Protein AF-A0A7J4SPK2-F1 (afdb_monomer_lite)

Structure (mmCIF, N/CA/C/O backbone):
data_AF-A0A7J4SPK2-F1
#
_entry.id   AF-A0A7J4SPK2-F1
#
loop_
_atom_site.group_PDB
_atom_site.id
_atom_site.type_symbol
_atom_site.label_atom_id
_atom_site.label_alt_id
_atom_site.label_comp_id
_atom_site.label_asym_id
_atom_site.label_entity_id
_atom_site.label_seq_id
_atom_site.pdbx_PDB_ins_code
_atom_site.Cartn_x
_atom_site.Cartn_y
_atom_site.Cartn_z
_atom_site.occupancy
_atom_site.B_iso_or_equiv
_atom_site.auth_seq_id
_atom_site.auth_comp_id
_atom_site.auth_asym_id
_atom_site.auth_atom_id
_atom_site.pdbx_PDB_model_num
ATOM 1 N N . MET A 1 1 ? 12.245 8.018 44.381 1.00 53.69 1 MET A N 1
ATOM 2 C CA . MET A 1 1 ? 10.822 7.625 44.460 1.00 53.69 1 MET A CA 1
ATOM 3 C C . MET A 1 1 ? 10.007 8.904 44.479 1.00 53.69 1 MET A C 1
ATOM 5 O O . MET A 1 1 ? 10.395 9.814 45.195 1.00 53.69 1 MET A O 1
ATOM 9 N N . VAL A 1 2 ? 8.989 9.027 43.628 1.00 61.72 2 VAL A N 1
ATOM 10 C CA . VAL A 1 2 ? 8.107 10.205 43.603 1.00 61.72 2 VAL A CA 1
ATOM 11 C C . VAL A 1 2 ? 6.911 9.882 44.490 1.00 61.72 2 VAL A C 1
ATOM 13 O O . VAL A 1 2 ? 6.238 8.884 44.236 1.00 61.72 2 VAL A O 1
ATOM 16 N N . ASP A 1 3 ? 6.688 10.678 45.537 1.00 76.88 3 ASP A N 1
ATOM 17 C CA . ASP A 1 3 ? 5.595 10.463 46.486 1.00 76.88 3 ASP A CA 1
ATOM 18 C C . ASP A 1 3 ? 4.239 10.537 45.793 1.00 76.88 3 ASP A C 1
ATOM 20 O O . ASP A 1 3 ? 3.969 11.432 44.985 1.00 76.88 3 ASP A O 1
ATOM 24 N N . VAL A 1 4 ? 3.369 9.598 46.154 1.00 68.81 4 VAL A N 1
ATOM 25 C CA . VAL A 1 4 ? 2.000 9.492 45.639 1.00 68.81 4 VAL A CA 1
ATOM 26 C C . VAL A 1 4 ? 1.240 10.801 45.865 1.00 68.81 4 VAL A C 1
ATOM 28 O O . VAL A 1 4 ? 0.523 11.247 44.976 1.00 68.81 4 VAL A O 1
ATOM 31 N N . ASP A 1 5 ? 1.495 11.492 46.977 1.00 70.44 5 ASP A N 1
ATOM 32 C CA . ASP A 1 5 ? 0.913 12.805 47.272 1.00 70.44 5 ASP A CA 1
ATOM 33 C C . ASP A 1 5 ? 1.397 13.910 46.326 1.00 70.44 5 ASP A C 1
ATOM 35 O O . ASP A 1 5 ? 0.628 14.799 45.950 1.00 70.44 5 ASP A O 1
ATOM 39 N N . THR A 1 6 ? 2.655 13.838 45.882 1.00 72.25 6 THR A N 1
ATOM 40 C CA . THR A 1 6 ? 3.216 14.763 44.887 1.00 72.25 6 THR A CA 1
ATOM 41 C C . THR A 1 6 ? 2.596 14.513 43.511 1.00 72.25 6 THR A C 1
ATOM 43 O O . THR A 1 6 ? 2.235 15.466 42.815 1.00 72.25 6 THR A O 1
ATOM 46 N N . ALA A 1 7 ? 2.387 13.246 43.141 1.00 72.19 7 ALA A N 1
ATOM 47 C CA . ALA A 1 7 ? 1.682 12.877 41.914 1.00 72.19 7 ALA A CA 1
ATOM 48 C C . ALA A 1 7 ? 0.198 13.295 41.950 1.00 72.19 7 ALA A C 1
ATOM 50 O O . ALA A 1 7 ? -0.318 13.851 40.974 1.00 72.19 7 ALA A O 1
ATOM 51 N N . LEU A 1 8 ? -0.477 13.113 43.093 1.00 71.56 8 LEU A N 1
ATOM 52 C CA . LEU A 1 8 ? -1.881 13.483 43.272 1.00 71.56 8 LEU A CA 1
ATOM 53 C C . LEU A 1 8 ? -2.070 15.004 43.179 1.00 71.56 8 LEU A C 1
ATOM 55 O O . LEU A 1 8 ? -2.947 15.471 42.447 1.00 71.56 8 LEU A O 1
ATOM 59 N N . LYS A 1 9 ? -1.191 15.791 43.818 1.00 69.31 9 LYS A N 1
ATOM 60 C CA . LYS A 1 9 ? -1.184 17.258 43.688 1.00 69.31 9 LYS A CA 1
ATOM 61 C C . LYS A 1 9 ? -0.916 17.710 42.254 1.00 69.31 9 LYS A C 1
ATOM 63 O O . LYS A 1 9 ? -1.617 18.592 41.764 1.00 69.31 9 LYS A O 1
ATOM 68 N N . ALA A 1 10 ? 0.047 17.107 41.556 1.00 67.44 10 ALA A N 1
ATOM 69 C CA . ALA A 1 10 ? 0.356 17.475 40.173 1.00 67.44 10 ALA A CA 1
ATOM 70 C C . ALA A 1 10 ? -0.838 17.240 39.225 1.00 67.44 10 ALA A C 1
ATOM 72 O O . ALA A 1 10 ? -1.114 18.073 38.359 1.00 67.44 10 ALA A O 1
ATOM 73 N N . SER A 1 11 ? -1.597 16.156 39.431 1.00 66.19 11 SER A N 1
ATOM 74 C CA . SER A 1 11 ? -2.802 15.863 38.643 1.00 66.19 11 SER A CA 1
ATOM 75 C C . SER A 1 11 ? -3.942 16.861 38.906 1.00 66.19 11 SER A C 1
ATOM 77 O O . SER A 1 11 ? -4.555 17.353 37.956 1.00 66.19 11 SER A O 1
ATOM 79 N N . ALA A 1 12 ? -4.153 17.257 40.168 1.00 63.56 12 ALA A N 1
ATOM 80 C CA . ALA A 1 12 ? -5.209 18.186 40.576 1.00 63.56 12 ALA A CA 1
ATOM 81 C C . ALA A 1 12 ? -5.006 19.622 40.054 1.00 63.56 12 ALA A C 1
ATOM 83 O O . ALA A 1 12 ? -5.975 20.317 39.742 1.00 63.56 12 ALA A O 1
ATOM 84 N N . TYR A 1 13 ? -3.756 20.075 39.910 1.00 58.19 13 TYR A N 1
ATOM 85 C CA . TYR A 1 13 ? -3.456 21.423 39.407 1.00 58.19 13 TYR A CA 1
ATOM 86 C C . TYR A 1 13 ? -3.408 21.531 37.873 1.00 58.19 13 TYR A C 1
ATOM 88 O O . TYR A 1 13 ? -3.443 22.645 37.347 1.00 58.19 13 TYR A O 1
ATOM 96 N N . SER A 1 14 ? -3.419 20.414 37.135 1.00 57.59 14 SER A N 1
ATOM 97 C CA . SER A 1 14 ? -3.423 20.427 35.660 1.00 57.59 14 SER A CA 1
ATOM 98 C C . SER A 1 14 ? -4.724 20.974 35.037 1.00 57.59 14 SER A C 1
ATOM 100 O O . SER A 1 14 ? -4.746 21.342 33.863 1.00 57.59 14 SER A O 1
ATOM 102 N N . GLY A 1 15 ? -5.806 21.090 35.819 1.00 56.31 15 GLY A N 1
ATOM 103 C CA . GLY A 1 15 ? -7.137 21.454 35.320 1.00 56.31 15 GLY A CA 1
ATOM 104 C C . GLY A 1 15 ? -7.486 22.949 35.283 1.00 56.31 15 GLY A C 1
ATOM 105 O O . GLY A 1 15 ? -8.535 23.292 34.742 1.00 56.31 15 GLY A O 1
ATOM 106 N N . ARG A 1 16 ? -6.678 23.862 35.854 1.00 51.88 16 ARG A N 1
ATOM 107 C CA . ARG A 1 16 ? -7.161 25.231 36.175 1.00 51.88 16 ARG A CA 1
ATOM 108 C C . ARG A 1 16 ? -6.573 26.399 35.371 1.00 51.88 16 ARG A C 1
ATOM 110 O O . ARG A 1 16 ? -6.816 27.552 35.719 1.00 51.88 16 ARG A O 1
ATOM 117 N N . LYS A 1 17 ? -5.870 26.172 34.259 1.00 52.84 17 LYS A N 1
ATOM 118 C CA . LYS A 1 17 ? -5.444 27.293 33.396 1.00 52.84 17 LYS A CA 1
ATOM 119 C C . LYS A 1 17 ? -5.520 26.970 31.904 1.00 52.84 17 LYS A C 1
ATOM 121 O O . LYS A 1 17 ? -4.520 26.648 31.279 1.00 52.84 17 LYS A O 1
ATOM 126 N N . ARG A 1 18 ? -6.704 27.161 31.311 1.00 47.62 18 ARG A N 1
ATOM 127 C CA . ARG A 1 18 ? -6.822 27.694 29.943 1.00 47.62 18 ARG A CA 1
ATOM 128 C C . ARG A 1 18 ? -8.037 28.613 29.844 1.00 47.62 18 ARG A C 1
ATOM 130 O O . ARG A 1 18 ? -9.167 28.232 30.131 1.00 47.62 18 ARG A O 1
ATOM 137 N N . SER A 1 19 ? -7.711 29.859 29.535 1.00 41.00 19 SER A N 1
ATOM 138 C CA . SER A 1 19 ? -8.572 31.022 29.395 1.00 41.00 19 SER A CA 1
ATOM 139 C C . SER A 1 19 ? -9.573 30.847 28.253 1.00 41.00 19 SER A C 1
ATOM 141 O O . SER A 1 19 ? -9.172 30.612 27.122 1.00 41.00 19 SER A O 1
ATOM 143 N N . LYS A 1 20 ? -10.859 30.944 28.597 1.00 47.88 20 LYS A N 1
ATOM 144 C CA . LYS A 1 20 ? -11.908 31.756 27.956 1.00 47.88 20 LYS A CA 1
ATOM 145 C C . LYS A 1 20 ? -11.621 32.254 26.523 1.00 47.88 20 LYS A C 1
ATOM 147 O O . LYS A 1 20 ? -11.185 33.386 26.392 1.00 47.88 20 LYS A O 1
ATOM 152 N N . GLU A 1 21 ? -11.929 31.449 25.503 1.00 46.59 21 GLU A N 1
ATOM 153 C CA . GLU A 1 21 ? -12.480 31.880 24.201 1.00 46.59 21 GLU A CA 1
ATOM 154 C C . GLU A 1 21 ? -12.894 30.649 23.366 1.00 46.59 21 GLU A C 1
ATOM 156 O O . GLU A 1 21 ? -12.322 29.573 23.526 1.00 46.59 21 GLU A O 1
ATOM 161 N N . ASP A 1 22 ? -13.899 30.838 22.512 1.00 37.50 22 ASP A N 1
ATOM 162 C CA . ASP A 1 22 ? -14.533 29.914 21.560 1.00 37.50 22 ASP A CA 1
ATOM 163 C C . ASP A 1 22 ? -15.596 28.911 22.049 1.00 37.50 22 ASP A C 1
ATOM 165 O O . ASP A 1 22 ? -15.361 27.929 22.758 1.00 37.50 22 ASP A O 1
ATOM 169 N N . GLY A 1 23 ? -16.825 29.194 21.604 1.00 46.31 23 GLY A N 1
ATOM 170 C CA . GLY A 1 23 ? -18.022 28.396 21.797 1.00 46.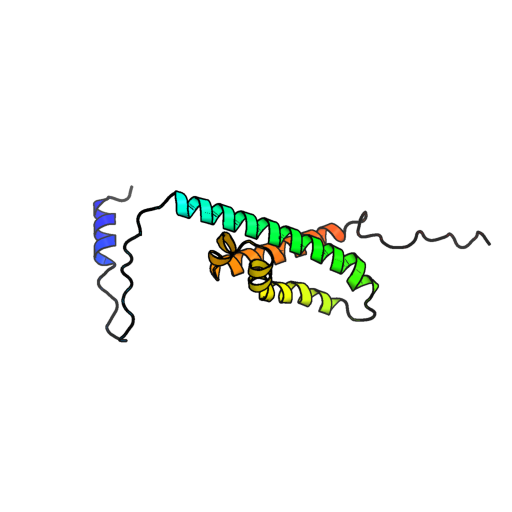31 23 GLY A CA 1
ATOM 171 C C . GLY A 1 23 ? -18.135 27.224 20.820 1.00 46.31 23 GLY A C 1
ATOM 172 O O . GLY A 1 23 ? -17.513 27.180 19.763 1.00 46.31 23 GLY A O 1
ATOM 173 N N . SER A 1 24 ? -19.025 26.294 21.171 1.00 42.41 24 SER A N 1
ATOM 174 C CA . SER A 1 24 ? -19.593 25.253 20.296 1.00 42.41 24 SER A CA 1
ATOM 175 C C . SER A 1 24 ? -18.703 24.077 19.865 1.00 42.41 24 SER A C 1
ATOM 177 O O . SER A 1 24 ? -18.846 23.555 18.764 1.00 42.41 24 SER A O 1
ATOM 179 N N . LYS A 1 25 ? -17.859 23.547 20.757 1.00 44.09 25 LYS A N 1
ATOM 180 C CA . LYS A 1 25 ? -17.482 22.126 20.661 1.00 44.09 25 LYS A CA 1
ATOM 181 C C . LYS A 1 25 ? -17.793 21.426 21.970 1.00 44.09 25 LYS A C 1
ATOM 183 O O . LYS A 1 25 ? -17.143 21.666 22.987 1.00 44.09 25 LYS A O 1
ATOM 188 N N . GLU A 1 26 ? -18.842 20.611 21.918 1.00 46.25 26 GLU A N 1
ATOM 189 C CA . GLU A 1 26 ? -19.198 19.607 22.911 1.00 46.25 26 GLU A CA 1
ATOM 190 C C . GLU A 1 26 ? -17.916 18.924 23.390 1.00 46.25 26 GLU A C 1
ATOM 192 O O . GLU A 1 26 ? -17.182 18.294 22.623 1.00 46.25 26 GLU A O 1
ATOM 197 N N . ARG A 1 27 ? -17.564 19.173 24.652 1.00 53.72 27 ARG A N 1
ATOM 198 C CA . ARG A 1 27 ? -16.381 18.587 25.268 1.00 53.72 27 ARG A CA 1
ATOM 199 C C . ARG A 1 27 ? -16.699 17.116 25.472 1.00 53.72 27 ARG A C 1
ATOM 201 O O . ARG A 1 27 ? -17.244 16.766 26.512 1.00 53.72 27 ARG A O 1
ATOM 208 N N . VAL A 1 28 ? -16.381 16.288 24.476 1.00 56.66 28 VAL A N 1
ATOM 209 C CA . VAL A 1 28 ? -16.420 14.826 24.584 1.00 56.66 28 VAL A CA 1
ATOM 210 C C . VAL A 1 28 ? -15.700 14.467 25.878 1.00 56.66 28 VAL A C 1
ATOM 212 O O . VAL A 1 28 ? -14.499 14.723 26.029 1.00 56.66 28 VAL A O 1
ATOM 215 N N . SER A 1 29 ? -16.460 13.986 26.859 1.00 55.59 29 SER A N 1
ATOM 216 C CA . SER A 1 29 ? -15.925 13.579 28.147 1.00 55.59 29 SER A CA 1
ATOM 217 C C . SER A 1 29 ? -14.867 12.517 27.884 1.00 55.59 29 SER A C 1
ATOM 219 O O . SER A 1 29 ? -15.179 11.454 27.357 1.00 55.59 29 SER A O 1
ATOM 221 N N . LYS A 1 30 ? -13.608 12.799 28.236 1.00 61.12 30 LYS A N 1
ATOM 222 C CA . LYS A 1 30 ? -12.497 11.832 28.200 1.00 61.12 30 LYS A CA 1
ATOM 223 C C . LYS A 1 30 ? -12.633 10.788 29.316 1.00 61.12 30 LYS A C 1
ATOM 225 O O . LYS A 1 30 ? -11.671 10.494 30.022 1.00 61.12 30 LYS A O 1
ATOM 230 N N . THR A 1 31 ? -13.834 10.269 29.525 1.00 63.97 31 THR A N 1
ATOM 231 C CA . THR A 1 31 ? -14.034 9.051 30.294 1.00 63.97 31 THR A CA 1
ATOM 232 C C . THR A 1 31 ? -13.430 7.955 29.432 1.00 63.97 31 THR A C 1
ATOM 234 O O . THR A 1 31 ? -13.890 7.733 28.316 1.00 63.97 31 THR A O 1
ATOM 237 N N . LEU A 1 32 ? -12.324 7.363 29.883 1.00 62.03 32 LEU A N 1
ATOM 238 C CA . LEU A 1 32 ? -11.749 6.202 29.214 1.00 62.03 32 LEU A CA 1
ATOM 239 C C . LEU A 1 32 ? -12.850 5.141 29.170 1.00 62.03 32 LEU A C 1
ATOM 241 O O . LEU A 1 32 ? -13.310 4.703 30.226 1.00 62.03 32 LEU A O 1
ATOM 245 N N . GLU A 1 33 ? -13.325 4.805 27.971 1.00 67.69 33 GLU A N 1
ATOM 246 C CA . GLU A 1 33 ? -14.287 3.720 27.817 1.00 67.69 33 GLU A CA 1
ATOM 247 C C . GLU A 1 33 ? -13.672 2.444 28.410 1.00 67.69 33 GLU A C 1
ATOM 249 O O . GLU A 1 33 ? -12.471 2.202 28.226 1.00 67.69 33 GLU A O 1
ATOM 254 N N . PRO A 1 34 ? -14.449 1.652 29.170 1.00 81.25 34 PRO A N 1
ATOM 255 C CA . PRO A 1 34 ? -13.985 0.369 29.670 1.00 81.25 34 PRO A CA 1
ATOM 256 C C . PRO A 1 34 ? -13.419 -0.474 28.525 1.00 81.25 34 PRO A C 1
ATOM 258 O O . PRO A 1 34 ? -14.015 -0.554 27.452 1.00 81.25 34 PRO A O 1
ATOM 261 N N . PHE A 1 35 ? -12.258 -1.088 28.748 1.00 82.31 35 PHE A N 1
ATOM 262 C CA . PHE A 1 35 ? -11.608 -1.918 27.739 1.00 82.31 35 PHE A CA 1
ATOM 263 C C . PHE A 1 35 ? -12.494 -3.116 27.382 1.00 82.31 35 PHE A C 1
ATOM 265 O O . PHE A 1 35 ? -12.782 -3.949 28.243 1.00 82.31 35 PHE A O 1
ATOM 272 N N . ASP A 1 36 ? -12.887 -3.211 26.113 1.00 89.56 36 ASP A N 1
ATOM 273 C CA . ASP A 1 36 ? -13.580 -4.375 25.569 1.00 89.56 36 ASP A CA 1
ATOM 274 C C . ASP A 1 36 ? -12.581 -5.296 24.838 1.00 89.56 36 ASP A C 1
ATOM 276 O O . ASP A 1 36 ? -12.066 -4.929 23.772 1.00 89.56 36 ASP A O 1
ATOM 280 N N . PRO A 1 37 ? -12.291 -6.497 25.376 1.00 89.38 37 PRO A N 1
ATOM 281 C CA . PRO A 1 37 ? -11.348 -7.427 24.762 1.00 89.38 37 PRO A CA 1
ATOM 282 C C . PRO A 1 37 ? -11.830 -7.956 23.406 1.00 89.38 37 PRO A C 1
ATOM 284 O O . PRO A 1 37 ? -10.998 -8.261 22.550 1.00 89.38 37 PRO A O 1
ATOM 287 N N . ALA A 1 38 ? -13.145 -8.059 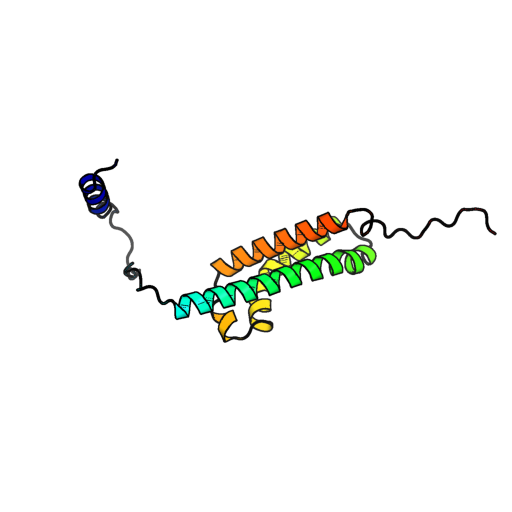23.182 1.00 90.00 38 ALA A N 1
ATOM 288 C CA . ALA A 1 38 ? -13.680 -8.561 21.920 1.00 90.00 38 ALA A CA 1
ATOM 289 C C . ALA A 1 38 ? -13.446 -7.547 20.792 1.00 90.00 38 ALA A C 1
ATOM 291 O O . ALA A 1 38 ? -12.895 -7.899 19.747 1.00 90.00 38 ALA A O 1
ATOM 292 N N . ALA A 1 39 ? -13.771 -6.274 21.036 1.00 86.94 39 ALA A N 1
ATOM 293 C CA . ALA A 1 39 ? -13.502 -5.191 20.093 1.00 86.94 39 ALA A CA 1
ATOM 294 C C . ALA A 1 39 ? -11.998 -5.009 19.818 1.00 86.94 39 ALA A C 1
ATOM 296 O O . ALA A 1 39 ? -11.595 -4.780 18.674 1.00 86.94 39 ALA A O 1
ATOM 297 N N . ALA A 1 40 ? -11.148 -5.148 20.843 1.00 87.94 40 ALA A N 1
ATOM 298 C CA . ALA A 1 40 ? -9.697 -5.090 20.676 1.00 87.94 40 ALA A CA 1
ATOM 299 C C . ALA A 1 40 ? -9.177 -6.214 19.764 1.00 87.94 40 ALA A C 1
ATOM 301 O O . ALA A 1 40 ? -8.424 -5.945 18.828 1.00 87.94 40 ALA A O 1
ATOM 302 N N . PHE A 1 41 ? -9.638 -7.450 19.975 1.00 91.31 41 PHE A N 1
ATOM 303 C CA . PHE A 1 41 ? -9.263 -8.598 19.148 1.00 91.31 41 PHE A CA 1
ATOM 304 C C . PHE A 1 41 ? -9.683 -8.430 17.681 1.00 91.31 41 PHE A C 1
ATOM 306 O O . PHE A 1 41 ? -8.910 -8.713 16.761 1.00 91.31 41 PHE A O 1
ATOM 313 N N . GLU A 1 42 ? -10.899 -7.938 17.432 1.00 91.00 42 GLU A N 1
ATOM 314 C CA . GLU A 1 42 ? -11.360 -7.681 16.065 1.00 91.00 42 GLU A CA 1
ATOM 315 C C . GLU A 1 42 ? -10.519 -6.615 15.361 1.00 91.00 42 GLU A C 1
ATOM 317 O O . GLU A 1 42 ? -10.193 -6.763 14.180 1.00 91.00 42 GLU A O 1
ATOM 322 N N . LYS A 1 43 ? -10.114 -5.576 16.096 1.00 89.12 43 LYS A N 1
ATOM 323 C CA . LYS A 1 43 ? -9.235 -4.525 15.588 1.00 89.12 43 LYS A CA 1
ATOM 324 C C . LYS A 1 43 ? -7.840 -5.047 15.259 1.00 89.12 43 LYS A C 1
ATOM 326 O O . LYS A 1 43 ? -7.318 -4.721 14.199 1.00 89.12 43 LYS A O 1
ATOM 331 N N . GLU A 1 44 ? -7.249 -5.883 16.109 1.00 91.44 44 GLU A N 1
ATOM 332 C CA . GLU A 1 44 ? -5.955 -6.517 15.822 1.00 91.44 44 GLU A CA 1
ATOM 333 C C . GLU A 1 44 ? -6.024 -7.400 14.574 1.00 91.44 44 GLU A C 1
ATOM 335 O O . GLU A 1 44 ? -5.134 -7.362 13.722 1.00 91.44 44 GLU A O 1
ATOM 340 N N . LYS A 1 45 ? -7.120 -8.149 14.411 1.00 93.19 45 LYS A N 1
ATOM 341 C CA . LYS A 1 45 ? -7.359 -8.947 13.207 1.00 93.19 45 LYS A CA 1
ATOM 342 C C . LYS A 1 45 ? -7.493 -8.068 11.962 1.00 93.19 45 LYS A C 1
ATOM 344 O O . LYS A 1 45 ? -6.937 -8.412 10.918 1.00 93.19 45 LYS A O 1
ATOM 349 N N . ALA A 1 46 ? -8.208 -6.947 12.057 1.00 91.94 46 ALA A N 1
ATOM 350 C CA . ALA A 1 46 ? -8.321 -5.979 10.969 1.00 91.94 46 ALA A CA 1
ATOM 351 C C . ALA A 1 46 ? -6.955 -5.363 10.610 1.00 91.94 46 ALA A C 1
ATOM 353 O O . ALA A 1 46 ? -6.605 -5.295 9.430 1.00 91.94 46 ALA A O 1
ATOM 354 N N . ASP A 1 47 ? -6.156 -4.989 11.614 1.00 91.00 47 ASP A N 1
ATOM 355 C CA . ASP A 1 47 ? -4.797 -4.467 11.433 1.00 91.00 47 ASP A CA 1
ATOM 356 C C . ASP A 1 47 ? -3.894 -5.517 10.757 1.00 91.00 47 ASP A C 1
ATOM 358 O O . ASP A 1 47 ? -3.161 -5.182 9.826 1.00 91.00 47 ASP A O 1
ATOM 362 N N . ALA A 1 48 ? -4.003 -6.798 11.127 1.00 93.88 48 ALA A N 1
ATOM 363 C CA . ALA A 1 48 ? -3.259 -7.886 10.489 1.00 93.88 48 ALA A CA 1
ATOM 364 C C . ALA A 1 48 ? -3.644 -8.077 9.011 1.00 93.88 48 ALA A C 1
ATOM 366 O O . ALA A 1 48 ? -2.766 -8.176 8.151 1.00 93.88 48 ALA A O 1
ATOM 367 N N . TRP A 1 49 ? -4.943 -8.076 8.689 1.00 93.69 49 TRP A N 1
ATOM 368 C CA . TRP A 1 49 ? -5.408 -8.107 7.295 1.00 93.69 49 TRP A CA 1
ATOM 369 C C . TRP A 1 49 ? -4.875 -6.918 6.499 1.00 93.69 49 TRP A C 1
ATOM 371 O O . TRP A 1 49 ? -4.406 -7.079 5.370 1.00 93.69 49 TRP A O 1
ATOM 381 N N . SER A 1 50 ? -4.902 -5.730 7.104 1.00 93.19 50 SER A N 1
ATOM 382 C CA . SER A 1 50 ? -4.355 -4.524 6.496 1.00 93.19 50 SER A CA 1
ATOM 383 C C . SER A 1 50 ? -2.857 -4.654 6.222 1.00 93.19 50 SER A C 1
ATOM 385 O O . SER A 1 50 ? -2.406 -4.274 5.144 1.00 93.19 50 SER A O 1
ATOM 387 N N . MET A 1 51 ? -2.084 -5.184 7.173 1.00 94.81 51 MET A N 1
ATOM 388 C CA . MET A 1 51 ? -0.641 -5.386 7.021 1.00 94.81 51 MET A CA 1
ATOM 389 C C . MET A 1 51 ? -0.323 -6.317 5.853 1.00 94.81 51 MET A C 1
ATOM 391 O O . MET A 1 51 ? 0.456 -5.950 4.974 1.00 94.81 51 MET A O 1
ATOM 395 N N . TRP A 1 52 ? -0.950 -7.495 5.810 1.00 96.00 52 TRP A N 1
ATOM 396 C CA . TRP A 1 52 ? -0.698 -8.482 4.758 1.00 96.00 52 TRP A CA 1
ATOM 397 C C . TRP A 1 52 ? -1.076 -7.974 3.370 1.00 96.00 52 TRP A C 1
ATOM 399 O O . TRP A 1 52 ? -0.321 -8.192 2.420 1.00 96.00 52 TRP A O 1
ATOM 409 N N . LEU A 1 53 ? -2.196 -7.255 3.254 1.00 95.25 53 LEU A N 1
ATOM 410 C CA . LEU A 1 53 ? -2.596 -6.616 2.001 1.00 95.25 53 LEU A CA 1
ATOM 411 C C . LEU A 1 53 ? -1.512 -5.655 1.515 1.00 95.25 53 LEU A C 1
ATOM 413 O O . LEU A 1 53 ? -1.082 -5.739 0.367 1.00 95.25 53 LEU A O 1
ATOM 417 N N . VAL A 1 54 ? -1.057 -4.759 2.389 1.00 96.44 54 VAL A N 1
ATOM 418 C CA . VAL A 1 54 ? -0.098 -3.709 2.034 1.00 96.44 54 VAL A CA 1
ATOM 419 C C . VAL A 1 54 ? 1.266 -4.285 1.665 1.00 96.44 54 VAL A C 1
ATOM 421 O O . VAL A 1 54 ? 1.851 -3.860 0.671 1.00 96.44 54 VAL A O 1
ATOM 424 N N . ILE A 1 55 ? 1.759 -5.264 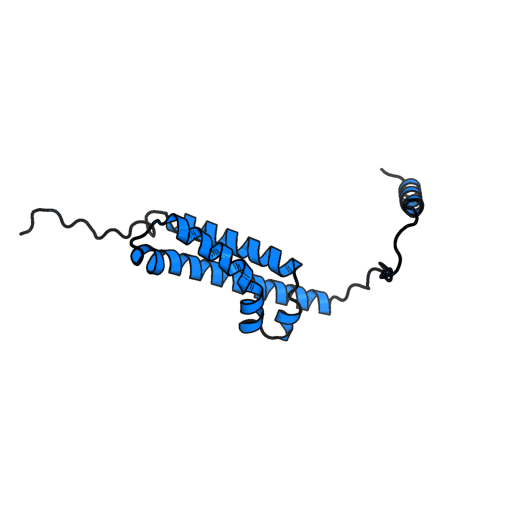2.428 1.00 97.06 55 ILE A N 1
ATOM 425 C CA . ILE A 1 55 ? 3.035 -5.937 2.148 1.00 97.06 55 ILE A CA 1
ATOM 426 C C . ILE A 1 55 ? 2.972 -6.635 0.788 1.00 97.06 55 ILE A C 1
ATOM 428 O O . ILE A 1 55 ? 3.868 -6.458 -0.037 1.00 97.06 55 ILE A O 1
ATOM 432 N N . SER A 1 56 ? 1.894 -7.382 0.534 1.00 97.00 56 SER A N 1
ATOM 433 C CA . SER 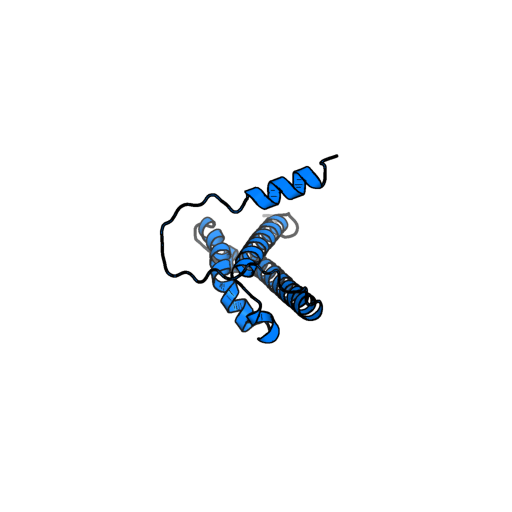A 1 56 ? 1.707 -8.104 -0.728 1.00 97.00 56 SER A CA 1
ATOM 434 C C . SER A 1 56 ? 1.602 -7.140 -1.908 1.00 97.00 56 SER A C 1
ATOM 436 O O . SER A 1 56 ? 2.238 -7.355 -2.937 1.00 97.00 56 SER A O 1
ATOM 438 N N . LEU A 1 57 ? 0.854 -6.045 -1.745 1.00 96.81 57 LEU A N 1
ATOM 439 C CA . LEU A 1 57 ? 0.713 -5.002 -2.757 1.00 96.81 57 LEU A CA 1
ATOM 440 C C . LEU A 1 57 ? 2.055 -4.323 -3.059 1.00 96.81 57 LEU A C 1
ATOM 442 O O . LEU A 1 57 ? 2.394 -4.148 -4.224 1.00 96.81 57 LEU A O 1
ATOM 446 N N . ALA A 1 58 ? 2.829 -3.964 -2.032 1.00 96.81 58 ALA A N 1
ATOM 447 C CA . ALA A 1 58 ? 4.136 -3.329 -2.189 1.00 96.81 58 ALA A CA 1
ATOM 448 C C . ALA A 1 58 ? 5.145 -4.253 -2.885 1.00 96.81 58 ALA A C 1
ATOM 450 O O . ALA A 1 58 ? 5.847 -3.819 -3.797 1.00 96.81 58 ALA A O 1
ATOM 451 N N . ALA A 1 59 ? 5.188 -5.530 -2.492 1.00 95.19 59 ALA A N 1
ATOM 452 C CA . ALA A 1 59 ? 6.049 -6.530 -3.115 1.00 95.19 59 ALA A CA 1
ATOM 453 C C . ALA A 1 59 ? 5.658 -6.778 -4.582 1.00 95.19 59 ALA A C 1
ATOM 455 O O . ALA A 1 59 ? 6.513 -6.721 -5.465 1.00 95.19 59 ALA A O 1
ATOM 456 N N . ALA A 1 60 ? 4.365 -6.978 -4.860 1.00 95.50 60 ALA A N 1
ATOM 457 C CA . ALA A 1 60 ? 3.859 -7.148 -6.221 1.00 95.50 60 ALA A CA 1
ATOM 458 C C . ALA A 1 60 ? 4.146 -5.917 -7.089 1.00 95.50 60 ALA A C 1
ATOM 460 O O . ALA A 1 60 ? 4.579 -6.050 -8.232 1.00 95.50 60 ALA A O 1
ATOM 461 N N . PHE A 1 61 ? 3.962 -4.716 -6.537 1.00 94.94 61 PHE A N 1
ATOM 462 C CA . PHE A 1 61 ? 4.245 -3.478 -7.248 1.00 94.94 61 PHE A CA 1
ATOM 463 C C . PHE A 1 61 ? 5.741 -3.299 -7.529 1.00 94.94 61 PHE A C 1
ATOM 465 O O . PHE A 1 61 ? 6.093 -2.897 -8.632 1.00 94.94 61 PHE A O 1
ATOM 472 N N . ALA A 1 62 ? 6.632 -3.642 -6.592 1.00 92.62 62 ALA A N 1
ATOM 473 C CA . ALA A 1 62 ? 8.079 -3.604 -6.822 1.00 92.62 62 ALA A CA 1
ATOM 474 C C . ALA A 1 62 ? 8.500 -4.534 -7.975 1.00 92.62 62 ALA A C 1
ATOM 476 O O . ALA A 1 62 ? 9.235 -4.113 -8.870 1.00 92.62 62 ALA A O 1
ATOM 477 N N . LEU A 1 63 ? 7.969 -5.764 -8.004 1.00 91.56 63 LEU A N 1
ATOM 478 C CA . LEU A 1 63 ? 8.193 -6.716 -9.098 1.00 91.56 63 LEU A CA 1
ATOM 479 C C . LEU A 1 63 ? 7.657 -6.177 -10.431 1.00 91.56 63 LEU A C 1
ATOM 481 O O . LEU A 1 63 ? 8.365 -6.190 -11.436 1.00 91.56 63 LEU A O 1
ATOM 485 N N . PHE A 1 64 ? 6.424 -5.665 -10.438 1.00 91.69 64 PHE A N 1
ATOM 486 C CA . PHE A 1 64 ? 5.792 -5.092 -11.626 1.00 91.69 64 PHE A CA 1
ATOM 487 C C . PHE A 1 64 ? 6.573 -3.888 -12.164 1.00 91.69 64 PHE A C 1
ATOM 489 O O . PHE A 1 64 ? 6.846 -3.789 -13.360 1.00 91.69 64 PHE A O 1
ATOM 496 N N . GLN A 1 65 ? 7.005 -2.997 -11.275 1.00 88.94 65 GLN A N 1
ATOM 497 C CA . GLN A 1 65 ? 7.834 -1.855 -11.627 1.00 88.94 65 GLN A CA 1
ATOM 498 C C . GLN A 1 65 ? 9.156 -2.305 -12.255 1.00 88.94 65 GLN A C 1
ATOM 500 O O . GLN A 1 65 ? 9.545 -1.766 -13.290 1.00 88.94 65 GLN A O 1
ATOM 505 N N . ARG A 1 66 ? 9.824 -3.304 -11.664 1.00 86.19 66 ARG A N 1
ATOM 506 C CA . ARG A 1 66 ? 11.125 -3.805 -12.122 1.00 86.19 66 ARG A CA 1
ATOM 507 C C . ARG A 1 66 ? 11.058 -4.542 -13.458 1.00 86.19 66 ARG A C 1
ATOM 509 O O . ARG A 1 66 ? 11.919 -4.302 -14.295 1.00 86.19 66 ARG A O 1
ATOM 516 N N . TYR A 1 67 ? 10.087 -5.434 -13.641 1.00 86.81 67 TYR A N 1
ATOM 517 C CA . TYR A 1 67 ? 10.056 -6.352 -14.787 1.00 86.81 67 TYR A CA 1
ATOM 518 C C . TYR A 1 67 ? 9.110 -5.936 -15.910 1.00 86.81 67 TYR A C 1
ATOM 520 O O . TYR A 1 67 ? 9.236 -6.452 -17.014 1.00 86.81 67 TYR A O 1
ATOM 528 N N . VAL A 1 68 ? 8.171 -5.022 -15.656 1.00 88.94 68 VAL A N 1
ATOM 529 C CA . VAL A 1 68 ? 7.204 -4.580 -16.672 1.00 88.94 68 VAL A CA 1
ATOM 530 C C . VAL A 1 68 ? 7.410 -3.114 -17.015 1.00 88.94 68 VAL A C 1
ATOM 532 O O . VAL A 1 68 ? 7.611 -2.786 -18.181 1.00 88.94 68 VAL A O 1
ATOM 535 N N . ILE A 1 69 ? 7.399 -2.224 -16.016 1.00 87.12 69 ILE A N 1
ATOM 536 C CA . ILE A 1 69 ? 7.455 -0.780 -16.281 1.00 87.12 69 ILE A CA 1
ATOM 537 C C . ILE A 1 69 ? 8.850 -0.364 -16.768 1.00 87.12 69 ILE A C 1
ATOM 539 O O . ILE A 1 69 ? 8.958 0.241 -17.829 1.00 87.12 69 ILE A O 1
ATOM 543 N N . LEU A 1 70 ? 9.912 -0.698 -16.025 1.00 84.06 70 LEU A N 1
ATOM 544 C CA . LEU A 1 70 ? 11.289 -0.301 -16.357 1.00 84.06 70 LEU A CA 1
ATOM 545 C C . LEU A 1 70 ? 11.735 -0.739 -17.767 1.00 84.06 70 LEU A C 1
ATOM 547 O O . LEU A 1 70 ? 12.252 0.113 -18.484 1.00 84.06 70 LEU A O 1
ATOM 551 N N . PRO A 1 71 ? 11.514 -1.996 -18.206 1.00 84.56 71 PRO A N 1
ATOM 552 C CA . PRO A 1 71 ? 11.888 -2.425 -19.556 1.00 84.56 71 PRO A CA 1
ATOM 553 C C . PRO A 1 71 ? 11.070 -1.772 -20.676 1.00 84.56 71 PRO A C 1
ATOM 555 O O . PRO A 1 71 ? 11.524 -1.735 -21.811 1.00 84.56 71 PRO A O 1
ATOM 558 N N . SER A 1 72 ? 9.868 -1.272 -20.371 1.00 83.25 72 SER A N 1
ATOM 559 C CA . SER A 1 72 ? 8.955 -0.683 -21.361 1.00 83.25 72 SER A CA 1
ATOM 560 C C . SER A 1 72 ? 9.090 0.843 -21.482 1.00 83.25 72 SER A C 1
ATOM 562 O O . SER A 1 72 ? 8.315 1.464 -22.208 1.00 83.25 72 SER A O 1
ATOM 564 N N . MET A 1 73 ? 10.000 1.474 -20.731 1.00 79.56 73 MET A N 1
ATOM 565 C CA . MET A 1 73 ? 10.167 2.931 -20.708 1.00 79.56 73 MET A CA 1
ATOM 566 C C . MET A 1 73 ? 11.408 3.381 -21.488 1.00 79.56 73 MET A C 1
ATOM 568 O O . MET A 1 73 ? 12.527 3.066 -21.102 1.00 79.56 73 MET A O 1
ATOM 572 N N . ASP A 1 74 ? 11.205 4.265 -22.468 1.00 74.12 74 ASP A N 1
ATOM 573 C CA . ASP A 1 74 ? 12.278 4.981 -23.187 1.00 74.12 74 ASP A CA 1
ATOM 574 C C . ASP A 1 74 ? 12.644 6.343 -22.541 1.00 74.12 74 ASP A C 1
ATOM 576 O O . ASP A 1 74 ? 13.422 7.128 -23.083 1.00 74.12 74 ASP A O 1
ATOM 580 N N . GLY A 1 75 ? 12.037 6.674 -21.391 1.00 68.81 75 GLY A N 1
ATOM 581 C CA . GLY A 1 75 ? 12.101 7.992 -20.741 1.00 68.81 75 GLY A CA 1
ATOM 582 C C . GLY A 1 75 ? 12.904 8.045 -19.429 1.00 68.81 75 GLY A C 1
ATOM 583 O O . GLY A 1 75 ? 13.438 7.039 -18.961 1.00 68.81 75 GLY A O 1
ATOM 584 N N . PRO A 1 76 ? 12.983 9.219 -18.767 1.00 71.56 76 PRO A N 1
ATOM 585 C CA . PRO A 1 76 ? 13.773 9.383 -17.552 1.00 71.56 76 PRO A CA 1
ATOM 586 C C . PRO A 1 76 ? 13.215 8.552 -16.388 1.00 71.56 76 PRO A C 1
ATOM 588 O O . PRO A 1 76 ? 12.148 8.842 -15.833 1.00 71.56 76 PRO A O 1
ATOM 591 N N . ALA A 1 77 ? 14.018 7.581 -15.945 1.00 70.50 77 ALA A N 1
ATOM 592 C CA . ALA A 1 77 ? 13.706 6.630 -14.876 1.00 70.50 77 ALA A CA 1
ATOM 593 C C . ALA A 1 77 ? 13.374 7.272 -13.513 1.00 70.50 77 ALA A C 1
ATOM 595 O O . ALA A 1 77 ? 12.896 6.595 -12.611 1.00 70.50 77 ALA A O 1
ATOM 596 N N . ARG A 1 78 ? 13.596 8.581 -13.324 1.00 76.44 78 ARG A N 1
ATOM 597 C CA . ARG A 1 78 ? 13.285 9.277 -12.062 1.00 76.44 78 ARG A CA 1
ATOM 598 C C . ARG A 1 78 ? 11.780 9.391 -11.798 1.00 76.44 78 ARG A C 1
ATOM 600 O O . ARG A 1 78 ? 11.369 9.347 -10.644 1.00 76.44 78 ARG A O 1
ATOM 607 N N . SER A 1 79 ? 10.965 9.512 -12.845 1.00 79.69 79 SER A N 1
ATOM 608 C CA . SER A 1 79 ? 9.508 9.677 -12.717 1.00 79.69 79 SER A CA 1
ATOM 609 C C . SER A 1 79 ? 8.808 8.439 -12.139 1.00 79.69 79 SER A C 1
ATOM 611 O O . SER A 1 79 ? 7.811 8.574 -11.433 1.00 79.69 79 SER A O 1
ATOM 613 N N . ILE A 1 80 ? 9.375 7.244 -12.345 1.00 83.50 80 ILE A N 1
ATOM 614 C CA . ILE A 1 80 ? 8.810 5.971 -11.872 1.00 83.50 80 ILE A CA 1
ATOM 615 C C . ILE A 1 80 ? 8.697 5.905 -10.342 1.00 83.50 80 ILE A C 1
ATOM 617 O O . ILE A 1 80 ? 7.803 5.257 -9.808 1.00 83.50 80 ILE A O 1
ATOM 621 N N . TRP A 1 81 ? 9.562 6.638 -9.635 1.00 84.75 81 TRP A N 1
ATOM 622 C CA . TRP A 1 81 ? 9.585 6.691 -8.175 1.00 84.75 81 TRP A CA 1
ATOM 623 C C . TRP A 1 81 ? 8.372 7.430 -7.598 1.00 84.75 81 TRP A C 1
ATOM 625 O O . TRP A 1 81 ? 8.076 7.262 -6.421 1.00 84.75 81 TRP A O 1
ATOM 635 N N . LEU A 1 82 ? 7.632 8.201 -8.406 1.00 89.62 82 LEU A N 1
ATOM 636 C CA . LEU A 1 82 ? 6.413 8.895 -7.973 1.00 89.62 82 LEU A CA 1
ATOM 637 C C . LEU A 1 82 ? 5.180 7.983 -7.945 1.00 89.62 82 LEU A C 1
ATOM 639 O O . LEU A 1 82 ? 4.265 8.219 -7.157 1.00 89.62 82 LEU A O 1
ATOM 643 N N . LEU A 1 83 ? 5.148 6.931 -8.768 1.00 89.81 83 LEU A N 1
ATOM 644 C CA . LEU A 1 83 ? 4.029 5.984 -8.807 1.00 89.81 83 LEU A CA 1
ATOM 645 C C . LEU A 1 83 ? 3.727 5.331 -7.446 1.00 89.81 83 LEU A C 1
ATOM 647 O O . LEU A 1 83 ? 2.580 5.405 -7.007 1.00 89.81 83 LEU A O 1
ATOM 651 N N . PRO A 1 84 ? 4.694 4.748 -6.724 1.00 91.19 84 PRO A N 1
ATOM 652 C CA . PRO A 1 84 ? 4.422 4.137 -5.424 1.00 91.19 84 PRO A CA 1
ATOM 653 C C . PRO A 1 84 ? 3.980 5.169 -4.383 1.00 91.19 84 PRO A C 1
ATOM 655 O O . PRO A 1 84 ? 3.104 4.875 -3.573 1.00 91.19 84 PRO A O 1
ATOM 658 N N . LEU A 1 85 ? 4.486 6.407 -4.449 1.00 93.00 85 LEU A N 1
ATOM 659 C CA . LEU A 1 85 ? 3.966 7.493 -3.614 1.00 93.00 85 LEU A CA 1
ATOM 660 C C . LEU A 1 85 ? 2.490 7.778 -3.926 1.00 93.00 85 LEU A C 1
ATOM 662 O O . LEU A 1 85 ? 1.706 8.000 -3.006 1.00 93.00 85 LEU A O 1
ATOM 666 N N . SER A 1 86 ? 2.090 7.728 -5.199 1.00 93.75 86 SER A N 1
ATOM 667 C CA . SER A 1 86 ? 0.690 7.928 -5.587 1.00 93.75 86 SER A CA 1
ATOM 668 C C . SER A 1 86 ? -0.233 6.811 -5.080 1.00 93.75 86 SER A C 1
ATOM 670 O O . SER A 1 86 ? -1.346 7.096 -4.639 1.00 93.75 86 SER A O 1
ATOM 672 N N . ILE A 1 87 ? 0.237 5.557 -5.043 1.00 94.69 87 ILE A N 1
ATOM 673 C CA . ILE A 1 87 ? -0.550 4.395 -4.586 1.00 94.69 87 ILE A CA 1
ATOM 674 C C . ILE A 1 87 ? -0.986 4.537 -3.126 1.00 94.69 87 ILE A C 1
ATOM 676 O O . ILE A 1 87 ? -2.088 4.112 -2.777 1.00 94.69 87 ILE A O 1
ATOM 680 N N . VAL A 1 88 ? -0.187 5.198 -2.282 1.00 95.19 88 VAL A N 1
ATOM 681 C CA . VAL A 1 88 ? -0.535 5.448 -0.873 1.00 95.19 88 VAL A CA 1
ATOM 682 C C . VAL A 1 88 ? -1.880 6.172 -0.737 1.00 95.19 88 VAL A C 1
ATOM 684 O O . VAL A 1 88 ? -2.656 5.867 0.171 1.00 95.19 88 VAL A O 1
ATOM 687 N N . PHE A 1 89 ? -2.210 7.079 -1.659 1.00 94.19 89 PHE A N 1
ATOM 688 C CA . PHE A 1 89 ? -3.493 7.789 -1.654 1.00 94.19 89 PHE A CA 1
ATOM 689 C C . PHE A 1 89 ? -4.676 6.895 -2.042 1.00 94.19 89 PHE A C 1
ATOM 691 O O . PHE A 1 89 ? -5.802 7.157 -1.626 1.00 94.19 89 PHE A O 1
ATOM 698 N N . PHE A 1 90 ? -4.429 5.815 -2.786 1.00 94.50 90 PHE A N 1
ATOM 699 C CA . PHE A 1 90 ? -5.448 4.848 -3.193 1.00 94.50 90 PHE A CA 1
ATOM 700 C C . PHE A 1 90 ? -5.629 3.696 -2.195 1.00 94.50 90 PHE A C 1
ATOM 702 O O . PHE A 1 90 ? -6.600 2.949 -2.317 1.00 94.50 90 PHE A O 1
ATOM 709 N N . LEU A 1 91 ? -4.764 3.568 -1.179 1.00 94.00 91 LEU A N 1
ATOM 710 C CA . LEU A 1 91 ? -4.874 2.518 -0.157 1.00 94.00 91 LEU A CA 1
ATOM 711 C C . LEU A 1 91 ? -6.265 2.427 0.495 1.00 94.00 91 LEU A C 1
ATOM 713 O O . LEU A 1 91 ? -6.771 1.310 0.587 1.00 94.00 91 LEU A O 1
ATOM 717 N N . PRO A 1 92 ? -6.943 3.526 0.894 1.00 92.56 92 PRO A N 1
ATOM 718 C CA . PRO A 1 92 ? -8.283 3.425 1.478 1.00 92.56 92 PRO A CA 1
ATOM 719 C C . PRO A 1 92 ? -9.299 2.774 0.528 1.00 92.56 92 PRO A C 1
ATOM 721 O O . PRO A 1 92 ? -10.124 1.966 0.955 1.00 92.56 92 PRO A O 1
ATOM 724 N N . SER A 1 93 ? -9.215 3.086 -0.767 1.00 93.56 93 SER A N 1
ATOM 725 C CA . SER A 1 93 ? -10.075 2.496 -1.798 1.00 93.56 93 SER A CA 1
ATOM 726 C C . SER A 1 93 ? -9.756 1.019 -2.015 1.00 93.56 93 SER A C 1
ATOM 728 O O . SER A 1 93 ? -10.669 0.200 -2.080 1.00 93.56 93 SER A O 1
ATOM 730 N N . ILE A 1 94 ? -8.469 0.660 -2.062 1.00 94.19 94 ILE A N 1
ATOM 731 C CA . ILE A 1 94 ? -8.018 -0.732 -2.203 1.00 94.19 94 ILE A CA 1
ATOM 732 C C . ILE A 1 94 ? -8.467 -1.570 -0.997 1.00 94.19 94 ILE A C 1
ATOM 734 O O . ILE A 1 94 ? -8.956 -2.684 -1.172 1.00 94.19 94 ILE A O 1
ATOM 738 N N . HIS A 1 95 ? -8.368 -1.028 0.220 1.00 92.94 95 HIS A N 1
ATOM 739 C CA . HIS A 1 95 ? -8.839 -1.703 1.430 1.00 92.94 95 HIS A CA 1
ATOM 740 C C . HIS A 1 95 ? -10.336 -1.995 1.378 1.00 92.94 95 HIS A C 1
ATOM 742 O O . HIS A 1 95 ? -10.734 -3.118 1.667 1.00 92.94 95 HIS A O 1
ATOM 748 N N . ARG A 1 96 ? -11.158 -1.023 0.970 1.00 90.69 96 ARG A N 1
ATOM 749 C CA . ARG A 1 96 ? -12.611 -1.220 0.831 1.00 90.69 96 ARG A CA 1
ATOM 750 C C . ARG A 1 96 ? -12.984 -2.216 -0.265 1.00 90.69 96 ARG A C 1
ATOM 752 O O . ARG A 1 96 ? -14.043 -2.824 -0.183 1.00 90.69 96 ARG A O 1
ATOM 759 N N . LEU A 1 97 ? -12.142 -2.360 -1.286 1.00 93.56 97 LEU A N 1
ATOM 760 C CA . LEU A 1 97 ? -12.378 -3.281 -2.394 1.00 93.56 97 LEU A CA 1
ATOM 761 C C . LEU A 1 97 ? -12.001 -4.729 -2.048 1.00 93.56 97 LEU A C 1
ATOM 763 O O . LEU A 1 97 ? -12.713 -5.650 -2.434 1.00 93.56 97 LEU A O 1
ATOM 767 N N . LEU A 1 98 ? -10.872 -4.933 -1.362 1.00 92.88 98 LEU A N 1
ATOM 768 C CA . LEU A 1 98 ? -10.293 -6.265 -1.145 1.00 92.88 98 LEU A CA 1
ATOM 769 C C . LEU A 1 98 ? -10.606 -6.862 0.229 1.00 92.88 98 LEU A C 1
ATOM 771 O O . LEU A 1 98 ? -10.660 -8.084 0.365 1.00 92.88 98 LEU A O 1
ATOM 775 N N . ILE A 1 99 ? -10.768 -6.031 1.259 1.00 91.00 99 ILE A N 1
ATOM 776 C CA . ILE A 1 99 ? -11.024 -6.503 2.620 1.00 91.00 99 ILE A CA 1
ATOM 777 C C . ILE A 1 99 ? -12.540 -6.551 2.860 1.00 91.00 99 ILE A C 1
ATOM 779 O O . ILE A 1 99 ? -13.233 -5.590 2.527 1.00 91.00 99 ILE A O 1
ATOM 783 N N . PRO A 1 100 ? -13.071 -7.621 3.488 1.00 90.62 100 PRO A N 1
ATOM 784 C CA . PRO A 1 100 ? -14.477 -7.684 3.880 1.00 90.62 100 PRO A CA 1
ATOM 785 C C . PRO A 1 100 ? -14.927 -6.454 4.682 1.00 90.62 100 PRO A C 1
ATOM 787 O O . PRO A 1 100 ? -14.183 -5.969 5.542 1.00 90.62 100 PRO A O 1
ATOM 790 N N . SER A 1 101 ? -16.167 -6.004 4.455 1.00 87.56 101 SER A N 1
ATOM 791 C CA . SER A 1 101 ? -16.746 -4.785 5.054 1.00 87.56 101 SER A CA 1
ATOM 792 C C . SER A 1 101 ? -16.515 -4.700 6.564 1.00 87.56 101 SER A C 1
ATOM 794 O O . SER A 1 101 ? -15.944 -3.717 7.032 1.00 87.56 101 SER A O 1
ATOM 796 N N . ARG A 1 102 ? -16.789 -5.808 7.268 1.00 87.44 102 ARG A N 1
ATOM 797 C CA . ARG A 1 102 ? -16.486 -6.073 8.689 1.00 87.44 102 ARG A CA 1
ATOM 798 C C . ARG A 1 102 ? -15.159 -5.480 9.181 1.00 87.44 102 ARG A C 1
ATOM 800 O O . ARG A 1 102 ? -15.100 -4.957 10.285 1.00 87.44 102 ARG A O 1
ATOM 807 N N . PHE A 1 103 ? -14.080 -5.636 8.415 1.00 86.19 103 PHE A N 1
ATOM 808 C CA . PHE A 1 103 ? -12.747 -5.173 8.815 1.00 86.19 103 PHE A CA 1
ATOM 809 C C . PHE A 1 103 ? -12.381 -3.843 8.156 1.00 86.19 103 PHE A C 1
ATOM 811 O O . PHE A 1 103 ? -11.664 -3.042 8.748 1.00 86.19 103 PHE A O 1
ATOM 818 N N . SER A 1 104 ? -12.871 -3.590 6.939 1.00 84.94 104 SER A N 1
ATOM 819 C CA . SER A 1 104 ? -12.583 -2.349 6.212 1.00 84.94 104 SER A CA 1
ATOM 820 C C . SER A 1 104 ? -13.197 -1.109 6.877 1.00 84.94 104 SER A C 1
ATOM 822 O O . SER A 1 104 ? -12.645 -0.018 6.767 1.00 84.94 104 SER A O 1
ATOM 824 N N . GLU A 1 105 ? -14.305 -1.268 7.605 1.00 87.62 105 GLU A N 1
ATOM 825 C CA . GLU A 1 105 ? -14.974 -0.180 8.332 1.00 87.62 105 GLU A CA 1
ATOM 826 C C . GLU A 1 105 ? -14.167 0.299 9.547 1.00 87.62 105 GLU A C 1
ATOM 828 O O . GLU A 1 105 ? -14.227 1.471 9.914 1.00 87.62 105 GLU A O 1
ATOM 833 N N . LEU A 1 106 ? -13.337 -0.578 10.121 1.00 87.31 106 LEU A N 1
ATOM 834 C CA . LEU A 1 106 ? -12.416 -0.251 11.214 1.00 87.31 106 LEU A CA 1
ATOM 835 C C . LEU A 1 106 ? -11.182 0.533 10.727 1.00 87.31 106 LEU A C 1
ATOM 837 O O . LEU A 1 106 ? -10.361 0.983 11.533 1.00 87.31 106 LEU A O 1
ATOM 841 N N . TYR A 1 107 ? -11.032 0.712 9.410 1.00 86.62 107 TYR A N 1
ATOM 842 C CA . TYR A 1 107 ? -9.906 1.413 8.812 1.00 86.62 107 TYR A CA 1
ATOM 843 C C . TYR A 1 107 ? -10.075 2.935 8.903 1.00 86.62 107 TYR A C 1
ATOM 845 O O . TYR A 1 107 ? -10.879 3.552 8.203 1.00 86.62 107 TYR A O 1
ATOM 853 N N . THR A 1 108 ? -9.270 3.559 9.760 1.00 89.00 108 THR A N 1
ATOM 854 C CA . THR A 1 108 ? -9.295 5.008 10.016 1.00 89.00 108 THR A CA 1
ATOM 855 C C . THR A 1 108 ? -8.098 5.735 9.392 1.00 89.00 108 THR A C 1
ATOM 857 O O . THR A 1 108 ? -7.154 5.117 8.900 1.00 89.00 108 THR A O 1
ATOM 860 N N . GLY A 1 109 ? -8.069 7.071 9.474 1.00 82.62 109 GLY A N 1
ATOM 861 C CA . GLY A 1 109 ? -6.925 7.868 9.005 1.00 82.62 109 GLY A CA 1
ATOM 862 C C . GLY A 1 109 ? -5.592 7.514 9.688 1.00 82.62 109 GLY A C 1
ATOM 863 O O . GLY A 1 109 ? -4.542 7.536 9.048 1.00 82.62 109 GLY A O 1
ATOM 864 N N . GLY A 1 110 ? -5.619 7.106 10.963 1.00 86.38 110 GLY A N 1
ATOM 865 C CA . GLY A 1 110 ? -4.420 6.636 11.668 1.00 86.38 110 GLY A CA 1
ATOM 866 C C . GLY A 1 110 ? -3.909 5.283 11.154 1.00 86.38 110 GLY A C 1
ATOM 867 O O . GLY A 1 110 ? -2.708 5.015 11.187 1.00 86.38 110 GLY A O 1
ATOM 868 N N . ASN A 1 111 ? -4.803 4.430 10.653 1.00 89.19 111 ASN A N 1
ATOM 869 C CA . ASN A 1 111 ? -4.440 3.186 9.975 1.00 89.19 111 ASN A CA 1
ATOM 870 C C . ASN A 1 111 ? -3.875 3.462 8.584 1.00 89.19 111 ASN A C 1
ATOM 872 O O . ASN A 1 111 ? -2.879 2.850 8.215 1.00 89.19 111 ASN A O 1
ATOM 876 N N . TRP A 1 112 ? -4.443 4.433 7.868 1.00 92.75 112 TRP A N 1
ATOM 877 C CA . TRP A 1 112 ? -3.939 4.866 6.568 1.00 92.75 112 TRP A CA 1
ATOM 878 C C . TRP A 1 112 ? -2.488 5.329 6.612 1.00 92.75 112 TRP A C 1
ATOM 880 O O . TRP A 1 112 ? -1.681 4.855 5.819 1.00 92.75 112 TRP A O 1
ATOM 890 N N . PHE A 1 113 ? -2.124 6.186 7.568 1.00 93.94 113 PHE A N 1
ATOM 891 C CA . PHE A 1 113 ? -0.739 6.645 7.677 1.00 93.94 113 PHE A CA 1
ATOM 892 C C . PHE A 1 113 ? 0.231 5.485 7.955 1.00 93.94 113 PHE A C 1
ATOM 894 O O . PHE A 1 113 ? 1.266 5.363 7.302 1.00 93.94 113 PHE A O 1
ATOM 901 N N . ARG A 1 114 ? -0.129 4.586 8.884 1.00 93.75 114 ARG A N 1
ATOM 902 C CA . ARG A 1 114 ? 0.674 3.394 9.213 1.00 93.75 114 ARG A CA 1
ATOM 903 C C . ARG A 1 114 ? 0.817 2.454 8.013 1.00 93.75 114 ARG A C 1
ATOM 905 O O . ARG A 1 114 ? 1.923 2.012 7.716 1.00 93.75 114 ARG A O 1
ATOM 912 N N . ALA A 1 115 ? -0.279 2.195 7.305 1.00 94.81 115 ALA A N 1
ATOM 913 C CA . ALA A 1 115 ? -0.302 1.403 6.081 1.00 94.81 115 ALA A CA 1
ATOM 914 C C . ALA A 1 115 ? 0.524 2.056 4.963 1.00 94.81 115 ALA A C 1
ATOM 916 O O . ALA A 1 115 ? 1.288 1.371 4.297 1.00 94.81 115 ALA A O 1
ATOM 917 N N . GLY A 1 116 ? 0.440 3.374 4.787 1.00 95.62 116 GLY A N 1
ATOM 918 C CA . GLY A 1 116 ? 1.240 4.112 3.811 1.00 95.62 116 GLY A CA 1
ATOM 919 C C . GLY A 1 116 ? 2.739 4.004 4.082 1.00 95.62 116 GLY A C 1
ATOM 920 O O . GLY A 1 116 ? 3.508 3.697 3.176 1.00 95.62 116 GLY A O 1
ATOM 921 N N . MET A 1 117 ? 3.156 4.176 5.339 1.00 96.50 117 MET A N 1
ATOM 922 C CA . MET A 1 117 ? 4.554 3.993 5.745 1.00 96.50 117 MET A CA 1
ATOM 923 C C . MET A 1 117 ? 5.030 2.556 5.507 1.00 96.50 117 MET A C 1
ATOM 925 O O . MET A 1 117 ? 6.105 2.353 4.945 1.00 96.50 117 MET A O 1
ATOM 929 N N . LEU A 1 118 ? 4.216 1.563 5.885 1.00 97.12 118 LEU A N 1
ATOM 930 C CA . LEU A 1 118 ? 4.514 0.152 5.639 1.00 97.12 118 LEU A CA 1
ATOM 931 C C . LEU A 1 118 ? 4.660 -0.128 4.139 1.00 97.12 118 LEU A C 1
ATOM 933 O O . LEU A 1 118 ? 5.654 -0.720 3.735 1.00 97.12 118 LEU A O 1
ATOM 937 N N . PHE A 1 119 ? 3.727 0.357 3.315 1.00 97.50 119 PHE A N 1
ATOM 938 C CA . PHE A 1 119 ? 3.773 0.220 1.860 1.00 97.50 119 PHE A CA 1
ATOM 939 C C . PHE A 1 119 ? 5.087 0.761 1.296 1.00 97.50 119 PHE A C 1
ATOM 941 O O . PHE A 1 119 ? 5.802 0.050 0.592 1.00 97.50 119 PHE A O 1
ATOM 948 N N . LEU A 1 120 ? 5.419 2.011 1.634 1.00 96.69 120 LEU A N 1
ATOM 949 C CA . LEU A 1 120 ? 6.598 2.691 1.111 1.00 96.69 120 LEU A CA 1
ATOM 950 C C . LEU A 1 120 ? 7.884 1.993 1.541 1.00 96.69 120 LEU A C 1
ATOM 952 O O . LEU A 1 120 ? 8.753 1.771 0.706 1.00 96.69 120 LEU A O 1
ATOM 956 N N . PHE A 1 121 ? 8.010 1.610 2.812 1.00 96.94 121 PHE A N 1
ATOM 957 C CA . PHE A 1 121 ? 9.211 0.932 3.297 1.00 96.94 121 PHE A CA 1
ATOM 958 C C . PHE A 1 121 ? 9.352 -0.483 2.748 1.00 96.94 121 PHE A C 1
ATOM 960 O O . PHE A 1 121 ? 10.460 -0.864 2.377 1.00 96.94 121 PHE A O 1
ATOM 967 N N . THR A 1 122 ? 8.264 -1.245 2.629 1.00 96.69 122 THR A N 1
ATOM 968 C CA . THR A 1 122 ? 8.308 -2.564 1.990 1.00 96.69 122 THR A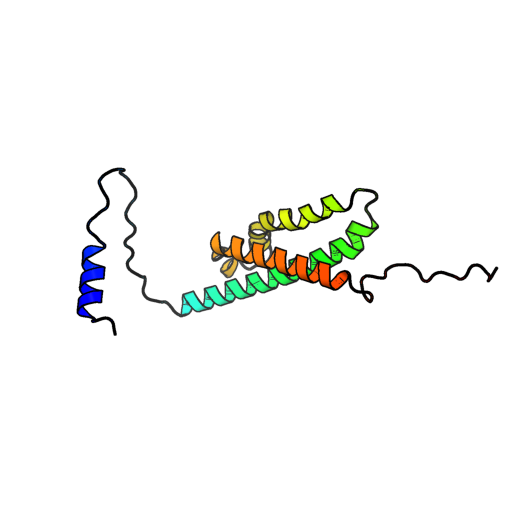 CA 1
ATOM 969 C C . THR A 1 122 ? 8.686 -2.445 0.519 1.00 96.69 122 THR A C 1
ATOM 971 O O . THR A 1 122 ? 9.554 -3.180 0.058 1.00 96.69 122 THR A O 1
ATOM 974 N N . TRP A 1 123 ? 8.097 -1.497 -0.212 1.00 95.56 123 TRP A N 1
ATOM 975 C CA . TRP A 1 123 ? 8.441 -1.257 -1.612 1.00 95.56 123 TRP A CA 1
ATOM 976 C C . TRP A 1 123 ? 9.900 -0.809 -1.775 1.00 95.56 123 TRP A C 1
ATOM 978 O O . TRP A 1 123 ? 10.594 -1.315 -2.657 1.00 95.56 123 TRP A O 1
ATOM 988 N N . LEU A 1 124 ? 10.395 0.089 -0.917 1.00 94.00 124 LEU A N 1
ATOM 989 C CA . LEU A 1 124 ? 11.782 0.556 -0.959 1.00 94.00 124 LEU A CA 1
ATOM 990 C C . LEU A 1 124 ? 12.756 -0.591 -0.658 1.00 94.00 124 LEU A C 1
ATOM 992 O O . LEU A 1 124 ? 13.725 -0.787 -1.386 1.00 94.00 124 LEU A O 1
ATOM 996 N N . ALA A 1 125 ? 12.468 -1.380 0.382 1.00 93.56 125 ALA A N 1
ATOM 997 C CA . ALA A 1 125 ? 13.264 -2.541 0.759 1.00 93.56 125 ALA A CA 1
ATOM 998 C C . ALA A 1 125 ? 13.289 -3.595 -0.355 1.00 93.56 125 ALA A C 1
ATOM 1000 O O . ALA A 1 125 ? 14.361 -4.081 -0.707 1.00 93.56 125 ALA A O 1
ATOM 1001 N N . ALA A 1 126 ? 12.133 -3.901 -0.952 1.00 91.69 126 ALA A N 1
ATOM 1002 C CA . ALA A 1 126 ? 12.038 -4.805 -2.093 1.00 91.69 126 ALA A CA 1
ATOM 1003 C C . ALA A 1 126 ? 12.830 -4.267 -3.291 1.00 91.69 126 ALA A C 1
ATOM 1005 O O . ALA A 1 126 ? 13.636 -4.989 -3.865 1.00 91.69 126 ALA A O 1
ATOM 1006 N N . SER A 1 127 ? 12.681 -2.982 -3.619 1.00 88.00 127 SER A N 1
ATOM 1007 C CA . SER A 1 127 ? 13.411 -2.344 -4.720 1.00 88.00 127 SER A CA 1
ATOM 1008 C C . SER A 1 127 ? 14.925 -2.438 -4.531 1.00 88.00 127 SER A C 1
ATOM 1010 O O . SER A 1 127 ? 15.629 -2.794 -5.469 1.00 88.00 127 SER A O 1
ATOM 1012 N N . VAL A 1 128 ? 15.432 -2.184 -3.318 1.00 87.50 128 VAL A N 1
ATOM 1013 C CA . VAL A 1 128 ? 16.861 -2.336 -2.995 1.00 87.50 128 VAL A CA 1
ATOM 1014 C C . VAL A 1 128 ? 17.297 -3.798 -3.076 1.00 87.50 128 VAL A C 1
ATOM 1016 O O . VAL A 1 128 ? 18.333 -4.089 -3.670 1.00 87.50 128 VAL A O 1
ATOM 1019 N N . ALA A 1 129 ? 16.503 -4.728 -2.541 1.00 86.06 129 ALA A N 1
ATOM 1020 C CA . ALA A 1 129 ? 16.798 -6.157 -2.620 1.00 86.06 129 ALA A CA 1
ATOM 1021 C C . ALA A 1 129 ? 16.915 -6.646 -4.075 1.00 86.06 129 ALA A C 1
ATOM 1023 O O . ALA A 1 129 ? 17.745 -7.503 -4.373 1.00 86.06 129 ALA A O 1
ATOM 1024 N N . MET A 1 130 ? 16.134 -6.064 -4.989 1.00 79.19 130 MET A N 1
ATOM 1025 C CA . MET A 1 130 ? 16.144 -6.395 -6.416 1.00 79.19 130 MET A CA 1
ATOM 1026 C C . MET A 1 130 ? 17.318 -5.802 -7.206 1.00 79.19 130 MET A C 1
ATOM 1028 O O . MET A 1 130 ? 17.548 -6.226 -8.334 1.00 79.19 130 MET A O 1
ATOM 1032 N N . ILE A 1 131 ? 18.070 -4.846 -6.650 1.00 76.38 131 ILE A N 1
ATOM 1033 C CA . ILE A 1 131 ? 19.279 -4.311 -7.302 1.00 76.38 131 ILE A CA 1
ATOM 1034 C C . ILE A 1 131 ? 20.424 -5.337 -7.254 1.00 76.38 131 ILE A C 1
ATOM 1036 O O . ILE A 1 131 ? 21.335 -5.277 -8.078 1.00 76.38 131 ILE A O 1
ATOM 1040 N N . ASN A 1 132 ? 20.380 -6.300 -6.327 1.00 74.19 132 ASN A N 1
ATOM 1041 C CA . ASN A 1 132 ? 21.471 -7.253 -6.153 1.00 74.19 132 ASN A CA 1
ATOM 1042 C C . ASN A 1 132 ? 21.610 -8.248 -7.326 1.00 74.19 132 ASN A C 1
ATOM 1044 O O . ASN A 1 132 ? 20.601 -8.664 -7.901 1.00 74.19 132 ASN A O 1
ATOM 1048 N N . PRO A 1 133 ? 22.842 -8.716 -7.624 1.00 55.12 133 PRO A N 1
ATOM 1049 C CA . PRO A 1 133 ? 23.196 -9.408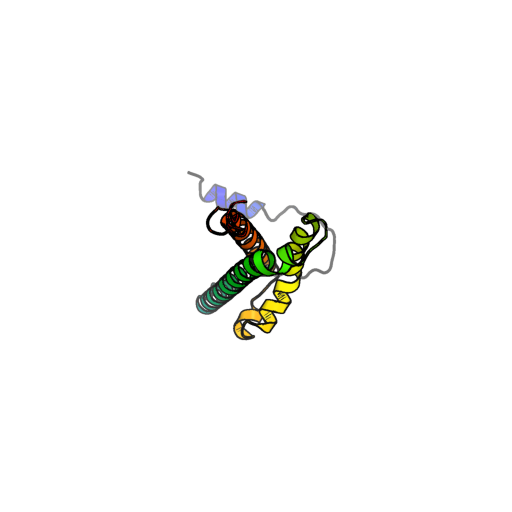 -8.868 1.00 55.12 133 PRO A CA 1
ATOM 1050 C C . PRO A 1 133 ? 22.411 -10.670 -9.290 1.00 55.12 133 PRO A C 1
ATOM 1052 O O . PRO A 1 133 ? 22.406 -10.920 -10.485 1.00 55.12 133 PRO A O 1
ATOM 1055 N N . PRO A 1 134 ? 21.689 -11.450 -8.452 1.00 63.03 134 PRO A N 1
ATOM 1056 C CA . PRO A 1 134 ? 20.832 -12.517 -8.995 1.00 63.03 134 PRO A CA 1
ATOM 1057 C C . PRO A 1 134 ? 19.513 -12.014 -9.616 1.00 63.03 134 PRO A C 1
ATOM 1059 O O . PRO A 1 134 ? 18.914 -12.718 -10.419 1.00 63.03 134 PRO A O 1
ATOM 1062 N N . MET A 1 135 ? 19.027 -10.828 -9.233 1.00 62.06 135 MET A N 1
ATOM 1063 C CA . MET A 1 135 ? 17.770 -10.234 -9.742 1.00 62.06 135 MET A CA 1
ATOM 1064 C C . MET A 1 135 ? 18.008 -8.918 -10.505 1.00 62.06 135 MET A C 1
ATOM 1066 O O . MET A 1 135 ? 17.142 -8.435 -11.244 1.00 62.06 135 MET A O 1
ATOM 1070 N N . GLY A 1 136 ? 19.192 -8.340 -10.300 1.00 59.00 136 GLY A N 1
ATOM 1071 C CA . GLY A 1 136 ? 19.686 -7.115 -10.906 1.00 59.00 136 GLY A CA 1
ATOM 1072 C C . GLY A 1 136 ? 20.250 -7.314 -12.312 1.00 59.00 136 GLY A C 1
ATOM 1073 O O . GLY A 1 136 ? 20.109 -6.417 -13.145 1.00 59.00 136 GLY A O 1
ATOM 1074 N N . ASP A 1 137 ? 20.845 -8.481 -12.566 1.00 61.78 137 ASP A N 1
ATOM 1075 C CA . ASP A 1 137 ? 21.504 -8.826 -13.822 1.00 61.78 137 ASP A CA 1
ATOM 1076 C C . ASP A 1 137 ? 20.497 -9.437 -14.808 1.00 61.78 137 ASP A C 1
ATOM 1078 O O . ASP A 1 137 ? 20.204 -10.629 -14.790 1.00 61.78 137 ASP A O 1
ATOM 1082 N N . ILE A 1 138 ? 19.873 -8.568 -15.606 1.00 57.31 138 ILE A N 1
ATOM 1083 C CA . ILE A 1 138 ? 18.899 -8.930 -16.655 1.00 57.31 138 ILE A CA 1
ATOM 1084 C C . ILE A 1 138 ? 19.543 -8.726 -18.044 1.00 57.31 138 ILE A C 1
ATOM 1086 O O . ILE A 1 138 ? 18.858 -8.690 -19.065 1.00 57.31 138 ILE A O 1
ATOM 1090 N N . ALA A 1 139 ? 20.869 -8.554 -18.109 1.00 59.53 139 ALA A N 1
ATOM 1091 C CA . ALA A 1 139 ? 21.572 -8.512 -19.382 1.00 59.53 139 ALA A CA 1
ATOM 1092 C C . ALA A 1 139 ? 21.544 -9.910 -20.021 1.00 59.53 139 ALA A C 1
ATOM 1094 O O . ALA A 1 139 ? 21.708 -10.926 -19.344 1.00 59.53 139 ALA A O 1
ATOM 1095 N N . SER A 1 140 ? 21.304 -9.975 -21.334 1.00 58.31 140 SER A N 1
ATOM 1096 C CA . SER A 1 140 ? 21.497 -11.233 -22.064 1.00 58.31 140 SER A CA 1
ATOM 1097 C C . SER A 1 140 ? 22.967 -11.641 -21.946 1.00 58.31 140 SER A C 1
ATOM 1099 O O . SER A 1 140 ? 23.816 -10.750 -22.014 1.00 58.31 140 SER A O 1
ATOM 1101 N N . PRO A 1 141 ? 23.290 -12.939 -21.778 1.00 60.84 141 PRO A N 1
ATOM 1102 C CA . PRO A 1 141 ? 24.679 -13.375 -21.793 1.00 60.84 141 PRO A CA 1
ATOM 1103 C C . PRO A 1 141 ? 25.337 -12.856 -23.071 1.00 60.84 141 PRO A C 1
ATOM 1105 O O . PRO A 1 141 ? 24.813 -13.074 -24.166 1.00 60.84 141 PRO A O 1
ATOM 1108 N N . GLU A 1 142 ? 26.440 -12.121 -22.922 1.00 61.44 142 GLU A N 1
ATOM 1109 C CA . GLU A 1 142 ? 27.217 -11.635 -24.057 1.00 61.44 142 GLU A CA 1
ATOM 1110 C C . GLU A 1 142 ? 27.631 -12.849 -24.891 1.00 61.44 142 GLU A C 1
ATOM 1112 O O . GLU A 1 142 ? 28.352 -13.734 -24.423 1.00 61.44 142 GLU A O 1
ATOM 1117 N N . VAL A 1 143 ? 27.111 -12.939 -26.116 1.00 63.09 143 VAL A N 1
ATOM 1118 C CA . VAL A 1 143 ? 27.562 -13.950 -27.070 1.00 63.09 143 VAL A CA 1
ATOM 1119 C C . VAL A 1 143 ? 28.953 -13.496 -27.508 1.00 63.09 143 VAL A C 1
ATOM 1121 O O . VAL A 1 143 ? 29.064 -12.376 -28.008 1.00 63.09 143 VAL A O 1
ATOM 1124 N N . PRO A 1 144 ? 30.019 -14.291 -27.307 1.00 64.69 144 PRO A N 1
ATOM 1125 C CA . PRO A 1 144 ? 31.355 -13.877 -27.707 1.00 64.69 144 PRO A CA 1
ATOM 1126 C C . PRO A 1 144 ? 31.367 -13.537 -29.201 1.00 64.69 144 PRO A C 1
ATOM 1128 O O . PRO A 1 144 ? 30.962 -14.365 -30.023 1.00 64.69 144 PRO A O 1
ATOM 1131 N N . GLU A 1 145 ? 31.830 -12.338 -29.561 1.00 59.06 145 GLU A N 1
ATOM 1132 C CA . GLU A 1 145 ? 32.135 -11.997 -30.953 1.00 59.06 145 GLU A CA 1
ATOM 1133 C C . GLU A 1 145 ? 33.220 -12.962 -31.453 1.00 59.06 145 GLU A C 1
ATOM 1135 O O . GLU A 1 145 ? 34.397 -12.819 -31.127 1.00 59.06 145 GLU A O 1
ATOM 1140 N N . GLY A 1 146 ? 32.827 -14.004 -32.190 1.00 60.00 146 GLY A N 1
ATOM 1141 C CA . GLY A 1 146 ? 33.784 -14.983 -32.715 1.00 60.00 146 GLY A CA 1
ATOM 1142 C C . GLY A 1 146 ? 33.249 -16.359 -33.110 1.00 60.00 146 GLY A C 1
ATOM 1143 O O . GLY A 1 146 ? 34.038 -17.182 -33.562 1.00 60.00 146 GLY A O 1
ATOM 1144 N N . LEU A 1 147 ? 31.952 -16.641 -32.969 1.00 55.47 147 LEU A N 1
ATOM 1145 C CA . LEU A 1 147 ? 31.337 -17.858 -33.519 1.00 55.47 147 LEU A CA 1
ATOM 1146 C C . LEU A 1 147 ? 30.316 -17.486 -34.598 1.00 55.47 147 LEU A C 1
ATOM 1148 O O . LEU A 1 147 ? 29.109 -17.494 -34.365 1.00 55.47 147 LEU A O 1
ATOM 1152 N N . GLY A 1 148 ? 30.844 -17.131 -35.768 1.00 54.53 148 GLY A N 1
ATOM 1153 C CA . GLY A 1 148 ? 30.136 -16.959 -37.035 1.00 54.53 148 GLY A CA 1
ATOM 1154 C C . GLY A 1 148 ? 30.988 -17.503 -38.171 1.00 54.53 148 GLY A C 1
ATOM 1155 O O . GLY A 1 148 ? 32.231 -17.422 -38.045 1.00 54.53 148 GLY A O 1
#

Radius of gyration: 25.71 Å; chains: 1; bounding box: 53×50×84 Å

Sequence (148 aa):
MVDVDTALKASAYSGRKRSKEDGSKERVSKTLEPFDPAAAFEKEKADAWSMWLVISLAAAFALFQRYVILPSMDGPARSIWLLPLSIVFFLPSIHRLLIPSRFSELYTGGNWFRAGMLFLFTWLAASVAMINPPMGDIASPEVPEGLG

pLDDT: mean 79.32, std 16.34, range [37.5, 97.5]

Secondary structure (DSSP, 8-state):
---HHHHHHHHHHTTS----------------PPP-HHHHHHHHHHHHHHHHHHHHHHHHHHHHIIIIIGGG--S-TTGGGHHHHHHHHHHHHHHHHHS-HHHHTT--HHHHHHHHHHHHHHHHHHHHHTTSHHHH--PPP---TT--

Foldseek 3Di:
DQDPVNVVVVVVVVPPDDDDDDDDDDPPPPPPPPDDPVVVVLQVVLLVVLLVVLLVVLLVVLVCCQPPVVVPDPDDPPVSLVVLVVVLVCSLVVLPVPPPPSSSVSCDPVSSVVSSVSNNVSNVVSNVVCCDPVNVPPDDPPDPPPDD